Protein AF-A0AAP9EAY3-F1 (afdb_monomer_lite)

Secondary structure (DSSP, 8-state):
-HHHHHHHHHHHHTSHHHHHHHHHHHHHHS-S-------S---TT----HHHHHHHHHHH-HHHHHHHHHHHHHHHHHHHHHTTS-HHHHHHHHHHHSTTTTT-HHHHHHHH---HHHHHHHHHHHHHHHHHHHHHHHHHHHHHHHHTT---HHHHHHHHHHHHHHHTS-----

Organism: Leuconostoc lactis (NCBI:txid1246)

Structure (mmCIF, N/CA/C/O backbone):
data_AF-A0AAP9EAY3-F1
#
_entry.id   AF-A0AAP9EAY3-F1
#
loop_
_atom_site.group_PDB
_atom_site.id
_atom_site.type_symbol
_atom_site.label_atom_id
_atom_site.label_alt_id
_atom_site.label_comp_id
_atom_site.label_asym_id
_atom_site.label_entity_id
_atom_site.label_seq_id
_atom_site.pdbx_PDB_ins_code
_atom_site.Cartn_x
_atom_site.Cartn_y
_atom_site.Cartn_z
_atom_site.occupancy
_atom_site.B_iso_or_equiv
_atom_site.auth_seq_id
_atom_site.auth_comp_id
_atom_site.auth_asym_id
_atom_site.auth_atom_id
_atom_site.pdbx_PDB_model_num
ATOM 1 N N . MET A 1 1 ? -5.084 -13.678 7.235 1.00 58.06 1 MET A N 1
ATOM 2 C CA . MET A 1 1 ? -5.612 -12.835 6.130 1.00 58.06 1 MET A CA 1
ATOM 3 C C . MET A 1 1 ? -5.521 -11.357 6.492 1.00 58.06 1 MET A C 1
ATOM 5 O O . MET A 1 1 ? -5.007 -10.605 5.676 1.00 58.06 1 MET A O 1
ATOM 9 N N . ALA A 1 2 ? -5.945 -10.973 7.707 1.00 63.28 2 ALA A N 1
ATOM 10 C CA . ALA A 1 2 ? -5.822 -9.612 8.242 1.00 63.28 2 ALA A CA 1
ATOM 11 C C . ALA A 1 2 ? -4.391 -9.052 8.131 1.00 63.28 2 ALA A C 1
ATOM 13 O O . ALA A 1 2 ? -4.208 -8.032 7.483 1.00 63.28 2 ALA A O 1
ATOM 14 N N . ASP A 1 3 ? -3.374 -9.795 8.577 1.00 79.94 3 ASP A N 1
ATOM 15 C CA . ASP A 1 3 ? -1.969 -9.338 8.526 1.00 79.94 3 ASP A CA 1
ATOM 16 C C . ASP A 1 3 ? -1.464 -9.024 7.107 1.00 79.94 3 ASP A C 1
ATOM 18 O O . ASP A 1 3 ? -0.600 -8.173 6.912 1.00 79.94 3 ASP A O 1
ATOM 22 N N . LYS A 1 4 ? -2.017 -9.694 6.084 1.00 86.25 4 LYS A N 1
ATOM 23 C CA . LYS A 1 4 ? -1.658 -9.438 4.680 1.00 86.25 4 LYS A CA 1
ATOM 24 C C . LYS A 1 4 ? -2.278 -8.141 4.165 1.00 86.25 4 LYS A C 1
ATOM 26 O O . LYS A 1 4 ? -1.643 -7.452 3.375 1.00 86.25 4 LYS A O 1
ATOM 31 N N . ILE A 1 5 ? -3.504 -7.834 4.589 1.00 90.69 5 ILE A N 1
ATOM 32 C CA . ILE A 1 5 ? -4.185 -6.579 4.247 1.00 90.69 5 ILE A CA 1
ATOM 33 C C . ILE A 1 5 ? -3.506 -5.422 4.978 1.00 90.69 5 ILE A C 1
ATOM 35 O O . ILE A 1 5 ? -3.251 -4.392 4.367 1.00 90.69 5 ILE A O 1
ATOM 39 N N . ASP A 1 6 ? -3.141 -5.622 6.243 1.00 90.69 6 ASP A N 1
ATOM 40 C CA . ASP A 1 6 ? -2.456 -4.614 7.050 1.00 90.69 6 ASP A CA 1
ATOM 41 C C . ASP A 1 6 ? -1.115 -4.240 6.430 1.00 90.69 6 ASP A C 1
ATOM 43 O O . ASP A 1 6 ? -0.877 -3.066 6.166 1.00 90.69 6 ASP A O 1
ATOM 47 N N . LYS A 1 7 ? -0.300 -5.240 6.074 1.00 90.50 7 LYS A N 1
ATOM 48 C CA . LYS A 1 7 ? 0.963 -5.012 5.367 1.00 90.50 7 LYS A CA 1
ATOM 49 C C . LYS A 1 7 ? 0.761 -4.344 4.005 1.00 90.50 7 LYS A C 1
ATOM 51 O O . LYS A 1 7 ? 1.521 -3.458 3.637 1.00 90.50 7 LYS A O 1
ATOM 56 N N . PHE A 1 8 ? -0.260 -4.752 3.250 1.00 92.31 8 PHE A N 1
ATOM 57 C CA . PHE A 1 8 ? -0.577 -4.141 1.957 1.00 92.31 8 PHE A CA 1
ATOM 58 C C . PHE A 1 8 ? -0.909 -2.647 2.094 1.00 92.31 8 PHE A C 1
ATOM 60 O O . PHE A 1 8 ? -0.406 -1.841 1.311 1.00 92.31 8 PHE A O 1
ATOM 67 N N . LEU A 1 9 ? -1.720 -2.280 3.091 1.00 92.88 9 LEU A N 1
ATOM 68 C CA . LEU A 1 9 ? -2.095 -0.892 3.363 1.00 92.88 9 LEU A CA 1
ATOM 69 C C . LEU A 1 9 ? -0.932 -0.088 3.952 1.00 92.88 9 LEU A C 1
ATOM 71 O O . LEU A 1 9 ? -0.745 1.059 3.561 1.00 92.88 9 LEU A O 1
ATOM 75 N N . GLU A 1 10 ? -0.118 -0.687 4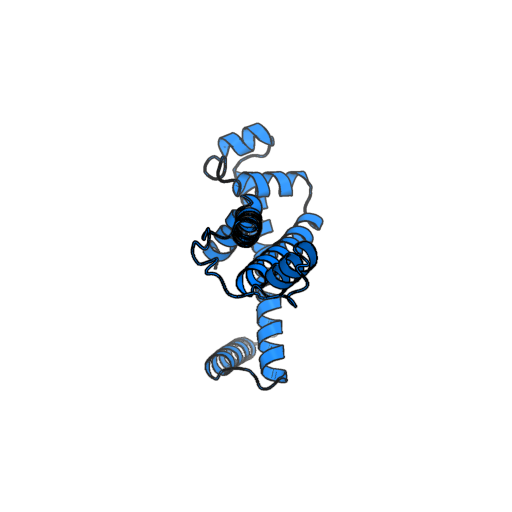.819 1.00 92.00 10 GLU A N 1
ATOM 76 C CA . GLU A 1 10 ? 1.106 -0.072 5.338 1.00 92.00 10 GLU A CA 1
ATOM 77 C C . GLU A 1 10 ? 2.093 0.232 4.203 1.00 92.00 10 GLU A C 1
ATOM 79 O O . GLU A 1 10 ? 2.559 1.362 4.075 1.00 92.00 10 GLU A O 1
ATOM 84 N N . ASP A 1 11 ? 2.377 -0.734 3.325 1.00 91.38 11 ASP A N 1
ATOM 85 C CA . ASP A 1 11 ? 3.278 -0.548 2.181 1.00 91.38 11 ASP A CA 1
ATOM 86 C C . ASP A 1 11 ? 2.768 0.529 1.206 1.00 91.38 11 ASP A C 1
ATOM 88 O O . ASP A 1 11 ? 3.569 1.223 0.572 1.00 91.38 11 ASP A O 1
ATOM 92 N N . TYR A 1 12 ? 1.444 0.661 1.081 1.00 92.81 12 TYR A N 1
ATOM 93 C CA . TYR A 1 12 ? 0.797 1.678 0.256 1.00 92.81 12 TYR A CA 1
ATOM 94 C C . TYR A 1 12 ? 0.882 3.073 0.892 1.00 92.81 12 TYR A C 1
ATOM 96 O O . TYR A 1 12 ? 1.500 3.967 0.317 1.00 92.81 12 TYR A O 1
ATOM 104 N N . TYR A 1 13 ? 0.321 3.261 2.092 1.00 92.12 13 TYR A N 1
ATOM 105 C CA . TYR A 1 13 ? 0.224 4.576 2.739 1.00 92.12 13 TYR A CA 1
ATOM 106 C C . TYR A 1 13 ? 1.561 5.106 3.259 1.00 92.12 13 TYR A C 1
ATOM 108 O O . TYR A 1 13 ? 1.752 6.319 3.302 1.00 92.12 13 TYR A O 1
ATOM 116 N N . SER A 1 14 ? 2.519 4.233 3.583 1.00 89.06 14 SER A N 1
ATOM 117 C CA . SER A 1 14 ? 3.887 4.661 3.911 1.00 89.06 14 SER A CA 1
ATOM 118 C C . SER A 1 14 ? 4.685 5.148 2.697 1.00 89.06 14 SER A C 1
ATOM 120 O O . SER A 1 14 ? 5.809 5.621 2.857 1.00 89.06 14 SER A O 1
ATOM 122 N N . GLY A 1 15 ? 4.153 4.993 1.479 1.00 89.62 15 GLY A N 1
ATOM 123 C CA . GLY A 1 15 ? 4.854 5.325 0.242 1.00 89.62 15 GLY A CA 1
ATOM 124 C C . GLY A 1 15 ? 5.953 4.328 -0.133 1.00 89.62 15 GLY A C 1
ATOM 125 O O . GLY A 1 15 ? 6.643 4.541 -1.127 1.00 89.62 15 GLY A O 1
ATOM 126 N N . ARG A 1 16 ? 6.112 3.212 0.594 1.00 91.38 16 ARG A N 1
ATOM 127 C CA . ARG A 1 16 ? 7.158 2.211 0.318 1.00 91.38 16 ARG A CA 1
ATOM 128 C C . ARG A 1 16 ? 7.109 1.719 -1.128 1.00 91.38 16 ARG A C 1
ATOM 130 O O . ARG A 1 16 ? 8.153 1.618 -1.761 1.00 91.38 16 ARG A O 1
ATOM 137 N N . LYS A 1 17 ? 5.916 1.445 -1.668 1.00 90.44 17 LYS A N 1
ATOM 138 C CA . LYS A 1 17 ? 5.769 1.009 -3.071 1.00 90.44 17 LYS A CA 1
ATOM 139 C C . LYS A 1 17 ? 6.231 2.071 -4.072 1.00 90.44 17 LYS A C 1
ATOM 141 O O . LYS A 1 17 ? 6.877 1.727 -5.054 1.00 90.44 17 LYS A O 1
ATOM 146 N N . HIS A 1 18 ? 5.951 3.346 -3.802 1.00 93.06 18 HIS A N 1
ATOM 147 C CA . HIS A 1 18 ? 6.461 4.451 -4.616 1.00 93.06 18 HIS A CA 1
ATOM 148 C C . HIS A 1 18 ? 7.984 4.556 -4.524 1.00 93.06 18 HIS A C 1
ATOM 150 O O . HIS A 1 18 ? 8.644 4.718 -5.547 1.00 93.06 18 HIS A O 1
ATOM 156 N N . ASN A 1 19 ? 8.543 4.415 -3.320 1.00 93.69 19 ASN A N 1
ATOM 157 C CA . ASN A 1 19 ? 9.985 4.485 -3.107 1.00 93.69 19 ASN A CA 1
ATOM 158 C C . ASN A 1 19 ? 10.717 3.371 -3.855 1.00 93.69 19 ASN A C 1
ATOM 160 O O . ASN A 1 19 ? 11.670 3.679 -4.550 1.00 93.69 19 ASN A O 1
ATOM 164 N N . LEU A 1 20 ? 10.224 2.129 -3.816 1.00 93.69 20 LEU A N 1
ATOM 165 C CA . LEU A 1 20 ? 10.832 1.013 -4.553 1.00 93.69 20 LEU A CA 1
ATOM 166 C C . LEU A 1 20 ? 10.890 1.270 -6.068 1.00 93.69 20 LEU A C 1
ATOM 168 O O . LEU A 1 20 ? 11.898 0.984 -6.706 1.00 93.69 20 LEU A O 1
ATOM 172 N N . VAL A 1 21 ? 9.829 1.841 -6.651 1.00 93.56 21 VAL A N 1
ATOM 173 C CA . VAL A 1 21 ? 9.817 2.219 -8.076 1.00 93.56 21 VAL A CA 1
ATOM 174 C C . VAL A 1 21 ? 10.843 3.321 -8.352 1.00 93.56 21 VAL A C 1
ATOM 176 O O . VAL A 1 21 ? 11.609 3.219 -9.307 1.00 93.56 21 VAL A O 1
ATOM 179 N N . SER A 1 22 ? 10.876 4.364 -7.521 1.00 93.50 22 SER A N 1
ATOM 180 C CA . SER A 1 22 ? 11.805 5.490 -7.677 1.00 93.50 22 SER A CA 1
ATOM 181 C C . SER A 1 22 ? 13.268 5.084 -7.482 1.00 93.50 22 SER A C 1
ATOM 183 O O . SER A 1 22 ? 14.128 5.516 -8.243 1.00 93.50 22 SER A O 1
ATOM 185 N N . GLU A 1 23 ? 13.549 4.237 -6.491 1.00 93.31 23 GLU A N 1
ATOM 186 C CA . GLU A 1 23 ? 14.869 3.661 -6.227 1.00 93.31 23 GLU A CA 1
ATOM 187 C C . GLU A 1 23 ? 15.336 2.851 -7.434 1.00 93.31 23 GLU A C 1
ATOM 189 O O . GLU A 1 23 ? 16.418 3.110 -7.954 1.00 93.31 23 GLU A O 1
ATOM 194 N N . ARG A 1 24 ? 14.478 1.977 -7.976 1.00 92.88 24 ARG A N 1
ATOM 195 C CA . ARG A 1 24 ? 14.830 1.176 -9.152 1.00 92.88 24 ARG A CA 1
ATOM 196 C C . ARG A 1 24 ? 15.070 2.027 -10.401 1.00 92.88 24 ARG A C 1
ATOM 198 O O . ARG A 1 24 ? 15.994 1.757 -11.162 1.00 92.88 24 ARG A O 1
ATOM 205 N N . ILE A 1 25 ? 14.274 3.079 -10.612 1.00 91.62 25 ILE A N 1
ATOM 206 C CA . ILE A 1 25 ? 14.515 4.042 -11.701 1.00 91.62 25 ILE A CA 1
ATOM 207 C C . ILE A 1 25 ? 15.891 4.695 -11.541 1.00 91.62 25 ILE A C 1
ATOM 209 O O . ILE A 1 25 ? 16.630 4.790 -12.520 1.00 91.62 25 ILE A O 1
ATOM 213 N N . ARG A 1 26 ? 16.249 5.099 -10.318 1.00 89.88 26 ARG A N 1
ATOM 214 C CA . ARG A 1 26 ? 17.536 5.733 -10.023 1.00 89.88 26 ARG A CA 1
ATOM 215 C C . ARG A 1 26 ? 18.715 4.789 -10.254 1.00 89.88 26 ARG A C 1
ATOM 217 O O . ARG A 1 26 ? 19.722 5.229 -10.801 1.00 89.88 26 ARG A O 1
ATOM 224 N N . GLU A 1 27 ? 18.583 3.518 -9.880 1.00 88.75 27 GLU A N 1
ATOM 225 C CA . GLU A 1 27 ? 19.580 2.471 -10.157 1.00 88.75 27 GLU A CA 1
ATOM 226 C C . GLU A 1 27 ? 19.812 2.294 -11.667 1.00 88.75 27 GLU A C 1
ATOM 228 O O . GLU A 1 27 ? 20.948 2.207 -12.119 1.00 88.75 27 GLU A O 1
ATOM 233 N N . ILE A 1 28 ? 18.748 2.298 -12.478 1.00 87.00 28 ILE A N 1
ATOM 234 C CA . ILE A 1 28 ? 18.864 2.182 -13.945 1.00 87.00 28 ILE A CA 1
ATOM 235 C C . ILE A 1 28 ? 19.527 3.429 -14.556 1.00 87.00 28 ILE A C 1
ATOM 237 O O . ILE A 1 28 ? 20.288 3.334 -15.525 1.00 87.00 28 ILE A O 1
ATOM 241 N N . GLU A 1 29 ? 19.228 4.607 -14.006 1.00 86.00 29 GLU A N 1
ATOM 242 C CA . GLU A 1 29 ? 19.800 5.889 -14.432 1.00 86.00 29 GLU A CA 1
ATOM 243 C C . GLU A 1 29 ? 21.262 6.063 -14.008 1.00 86.00 29 GLU A C 1
ATOM 245 O O . GLU A 1 29 ? 22.020 6.735 -14.709 1.00 86.00 29 GLU A O 1
ATOM 250 N N . THR A 1 30 ? 21.659 5.445 -12.895 1.00 81.69 30 THR A N 1
ATOM 251 C CA . THR A 1 30 ? 22.996 5.545 -12.301 1.00 81.69 30 THR A CA 1
ATOM 252 C C . THR A 1 30 ? 23.657 4.164 -12.297 1.00 81.69 30 THR A C 1
ATOM 254 O O . THR A 1 30 ? 23.651 3.493 -11.270 1.00 81.69 30 THR A O 1
ATOM 257 N N . PRO A 1 31 ? 24.205 3.692 -13.431 1.00 64.94 31 PRO A N 1
ATOM 258 C CA . PRO A 1 31 ? 24.901 2.411 -13.456 1.00 64.94 31 PRO A CA 1
ATOM 259 C C . PRO A 1 31 ? 26.105 2.434 -12.499 1.00 64.94 31 PRO A C 1
ATOM 261 O O . PRO A 1 31 ? 26.968 3.302 -12.612 1.00 64.94 31 PRO A O 1
ATOM 264 N N . ASP A 1 32 ? 26.177 1.456 -11.589 1.00 59.19 32 ASP A N 1
ATOM 265 C CA . ASP A 1 32 ? 27.221 1.319 -10.553 1.00 59.19 32 ASP A CA 1
ATOM 266 C C . ASP A 1 32 ? 28.642 1.061 -11.102 1.00 59.19 32 ASP A C 1
ATOM 268 O O . ASP A 1 32 ? 29.607 0.988 -10.343 1.00 59.19 32 ASP A O 1
ATOM 272 N N . SER A 1 33 ? 28.812 0.943 -12.420 1.00 53.06 33 SER A N 1
ATOM 273 C CA . SER A 1 33 ? 30.110 0.733 -13.056 1.00 53.06 33 SER A CA 1
ATOM 274 C C . SER A 1 33 ? 30.518 1.942 -13.898 1.00 53.06 33 SER A C 1
ATOM 276 O O . SER A 1 33 ? 30.035 2.123 -15.021 1.00 53.06 33 SER A O 1
ATOM 278 N N . TYR A 1 34 ? 31.491 2.714 -13.406 1.00 50.38 34 TYR A N 1
ATOM 279 C CA . TYR A 1 34 ? 32.489 3.290 -14.305 1.00 50.38 34 TYR A CA 1
ATOM 280 C C . TYR A 1 34 ? 33.218 2.105 -14.940 1.00 50.38 34 TYR A C 1
ATOM 282 O O . TYR A 1 34 ? 34.067 1.474 -14.317 1.00 50.38 34 TYR A O 1
ATOM 290 N N . ASP A 1 35 ? 32.799 1.734 -16.145 1.00 45.53 35 ASP A N 1
ATOM 291 C CA . ASP A 1 35 ? 33.484 0.727 -16.939 1.00 45.53 35 ASP A CA 1
ATOM 292 C C . ASP A 1 35 ? 34.873 1.269 -17.325 1.00 45.53 35 ASP A C 1
ATOM 294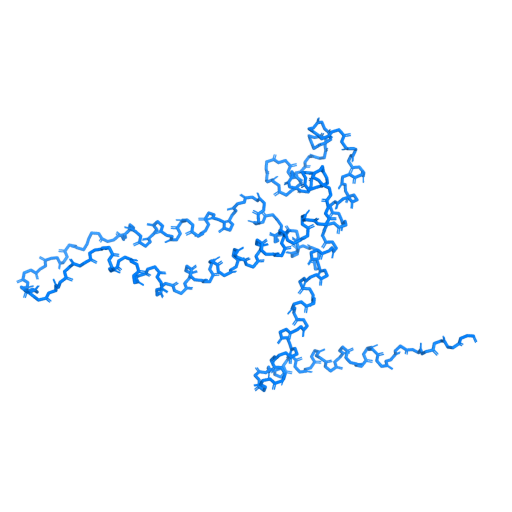 O O . ASP A 1 35 ? 35.018 2.039 -18.276 1.00 45.53 35 ASP A O 1
ATOM 298 N N . GLU A 1 36 ? 35.898 0.900 -16.551 1.00 49.16 36 GLU A N 1
ATOM 299 C CA . GLU A 1 36 ? 37.310 1.167 -16.860 1.00 49.16 36 GLU A CA 1
ATOM 300 C C . GLU A 1 36 ? 37.793 0.404 -18.116 1.00 49.16 36 GLU A C 1
ATOM 302 O O . GLU A 1 36 ? 38.902 0.651 -18.587 1.00 49.16 36 GLU A O 1
ATOM 307 N N . ASN A 1 37 ? 36.964 -0.451 -18.738 1.00 50.31 37 ASN A N 1
ATOM 308 C CA . ASN A 1 37 ? 37.248 -1.095 -20.023 1.00 50.31 37 ASN A CA 1
ATOM 309 C C . ASN A 1 37 ? 36.771 -0.277 -21.242 1.00 50.31 37 ASN A C 1
ATOM 311 O O . ASN A 1 37 ? 36.363 -0.839 -22.263 1.00 50.31 37 ASN A O 1
ATOM 315 N N . GLN A 1 38 ? 36.984 1.046 -21.251 1.00 50.75 38 GLN A N 1
ATOM 316 C CA . GLN A 1 38 ? 37.168 1.782 -22.518 1.00 50.75 38 GLN A CA 1
ATOM 317 C C . GLN A 1 38 ? 38.528 1.441 -23.169 1.00 50.75 38 GLN A C 1
ATOM 319 O O . GLN A 1 38 ? 39.340 2.297 -23.517 1.00 50.75 38 GLN A O 1
ATOM 324 N N . GLY A 1 39 ? 38.783 0.148 -23.362 1.00 45.50 39 GLY A N 1
ATOM 325 C CA . GLY A 1 39 ? 39.910 -0.377 -24.112 1.00 45.50 39 GLY A CA 1
ATOM 326 C C . GLY A 1 39 ? 39.661 -0.270 -25.614 1.00 45.50 39 GLY A C 1
ATOM 327 O O . GLY A 1 39 ? 39.1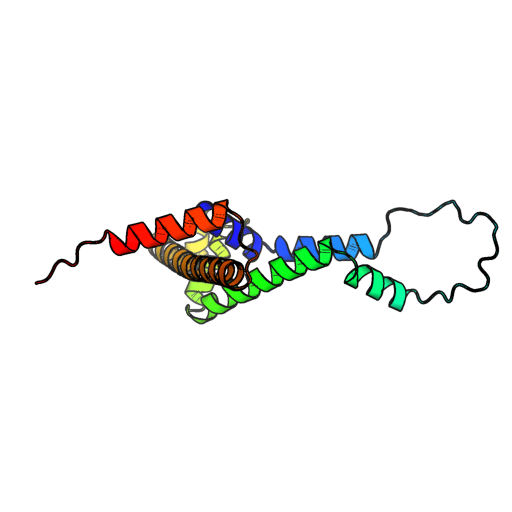05 -1.176 -26.222 1.00 45.50 39 GLY A O 1
ATOM 328 N N . GLY A 1 40 ? 40.087 0.843 -26.213 1.00 49.31 40 GLY A N 1
ATOM 329 C CA . GLY A 1 40 ? 40.875 0.870 -27.458 1.00 49.31 40 GLY A CA 1
ATOM 330 C C . GLY A 1 40 ? 40.347 0.221 -28.750 1.00 49.31 40 GLY A C 1
ATOM 331 O O . GLY A 1 40 ? 41.107 0.144 -29.712 1.00 49.31 40 GLY A O 1
ATOM 332 N N . GLY A 1 41 ? 39.096 -0.230 -28.834 1.00 47.41 41 GLY A N 1
ATOM 333 C CA . GLY A 1 41 ? 38.501 -0.784 -30.053 1.00 47.41 41 GLY A CA 1
ATOM 334 C C . GLY A 1 41 ? 37.452 0.159 -30.628 1.00 47.41 41 GLY A C 1
ATOM 335 O O . GLY A 1 41 ? 36.384 0.323 -30.051 1.00 47.41 41 GLY A O 1
ATOM 336 N N . ARG A 1 42 ? 37.741 0.796 -31.767 1.00 49.25 42 ARG A N 1
ATOM 337 C CA . ARG A 1 42 ? 36.834 1.714 -32.478 1.00 49.25 42 ARG A CA 1
ATOM 338 C C . ARG A 1 42 ? 35.471 1.067 -32.784 1.00 49.25 42 ARG A C 1
ATOM 340 O O . ARG A 1 42 ? 35.272 0.499 -33.853 1.00 49.25 42 ARG A O 1
ATOM 347 N N . ALA A 1 43 ? 34.495 1.244 -31.897 1.00 57.81 43 ALA A N 1
ATOM 348 C CA . ALA A 1 43 ? 33.079 1.026 -32.181 1.00 57.81 43 ALA A CA 1
ATOM 349 C C . ALA A 1 43 ? 32.522 2.225 -32.975 1.00 57.81 43 ALA A C 1
ATOM 351 O O . ALA A 1 43 ? 31.706 2.998 -32.483 1.00 57.81 43 ALA A O 1
ATOM 352 N N . GLN A 1 44 ? 33.003 2.417 -34.208 1.00 54.59 44 GLN A N 1
ATOM 353 C CA . GLN A 1 44 ? 32.681 3.581 -35.053 1.00 54.59 44 GLN A CA 1
ATOM 354 C C . GLN A 1 44 ? 31.217 3.649 -35.537 1.00 54.59 44 GLN A C 1
ATOM 356 O O . GLN A 1 44 ? 30.826 4.672 -36.086 1.00 54.59 44 GLN A O 1
ATOM 361 N N . ASN A 1 45 ? 30.399 2.618 -35.289 1.00 52.47 45 ASN A N 1
ATOM 362 C CA . ASN A 1 45 ? 29.009 2.530 -35.765 1.00 52.47 45 ASN A CA 1
ATOM 363 C C . ASN A 1 45 ? 27.954 2.399 -34.652 1.00 52.47 45 ASN A C 1
ATOM 365 O O . ASN A 1 45 ? 26.809 2.052 -34.941 1.00 52.47 45 ASN A O 1
ATOM 369 N N . LYS A 1 46 ? 28.287 2.660 -33.382 1.00 53.50 46 LYS A N 1
ATOM 370 C CA . LYS A 1 46 ? 27.253 2.723 -32.340 1.00 53.50 46 LYS A CA 1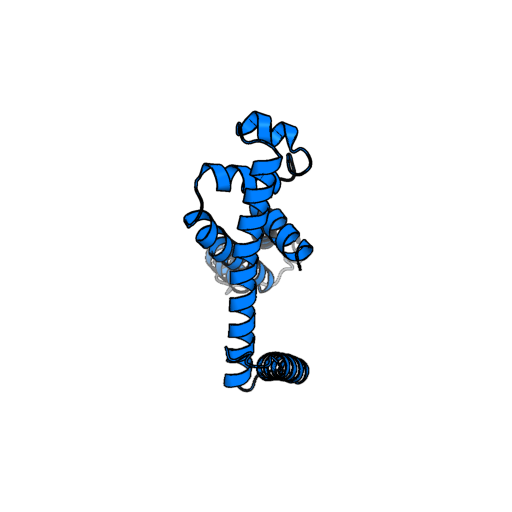
ATOM 371 C C . LYS A 1 46 ? 26.646 4.128 -32.367 1.00 53.50 46 LYS A C 1
ATOM 373 O O 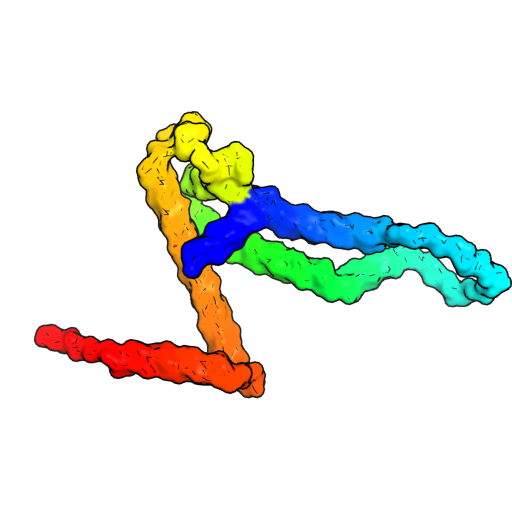. LYS A 1 46 ? 27.278 5.077 -31.918 1.00 53.50 46 LYS A O 1
ATOM 378 N N . GLN A 1 47 ? 25.451 4.282 -32.943 1.00 59.53 47 GLN A N 1
ATOM 379 C CA . GLN A 1 47 ? 24.671 5.508 -32.756 1.00 59.53 47 GLN A CA 1
ATOM 380 C C . GLN A 1 47 ? 24.320 5.598 -31.270 1.00 59.53 47 GLN A C 1
ATOM 382 O O . GLN A 1 47 ? 23.408 4.924 -30.807 1.00 59.53 47 GLN A O 1
ATOM 387 N N . THR A 1 48 ? 25.076 6.388 -30.513 1.00 61.31 48 THR A N 1
ATOM 388 C CA . THR A 1 48 ? 24.800 6.604 -29.096 1.00 61.31 48 THR A CA 1
ATOM 389 C C . THR A 1 48 ? 23.576 7.503 -28.988 1.00 61.31 48 THR A C 1
ATOM 391 O O . THR A 1 48 ? 23.657 8.703 -29.257 1.00 61.31 48 THR A O 1
ATOM 394 N N . ARG A 1 49 ? 22.428 6.926 -28.625 1.00 72.12 49 ARG A N 1
ATOM 395 C CA . ARG A 1 49 ? 21.199 7.672 -28.340 1.00 72.12 49 ARG A CA 1
ATOM 396 C C . ARG A 1 49 ? 20.893 7.512 -26.856 1.00 72.12 49 ARG A C 1
ATOM 398 O O . ARG A 1 49 ? 20.046 6.710 -26.489 1.00 72.12 49 ARG A O 1
ATOM 405 N N . PRO A 1 50 ? 21.581 8.264 -25.980 1.00 72.81 50 PRO A N 1
ATOM 406 C CA . PRO A 1 50 ? 21.554 8.014 -24.538 1.00 72.81 50 PRO A CA 1
ATOM 407 C C . PRO A 1 50 ? 20.149 8.101 -23.929 1.00 72.81 50 PRO A C 1
ATOM 409 O O . PRO A 1 50 ? 19.872 7.429 -22.940 1.00 72.81 50 PRO A O 1
ATOM 412 N N . VAL A 1 51 ? 19.261 8.905 -24.524 1.00 76.25 51 VAL A N 1
ATOM 413 C CA . VAL A 1 51 ? 17.854 9.010 -24.115 1.00 76.25 51 VAL A CA 1
ATOM 414 C C . VAL A 1 51 ? 17.064 7.768 -24.538 1.00 76.25 51 VAL A C 1
ATOM 416 O O . VAL A 1 51 ? 16.443 7.143 -23.683 1.00 76.25 51 VAL A O 1
ATOM 419 N N . ASP A 1 52 ? 17.130 7.379 -25.816 1.00 78.69 52 ASP A N 1
ATOM 420 C CA . ASP A 1 52 ? 16.436 6.191 -26.340 1.00 78.69 52 ASP A CA 1
ATOM 421 C C . ASP A 1 52 ? 16.923 4.918 -25.625 1.00 78.69 52 ASP A C 1
ATOM 423 O O . ASP A 1 52 ? 16.116 4.115 -25.166 1.00 78.69 52 ASP A O 1
ATOM 427 N N . ASP A 1 53 ? 18.235 4.784 -25.418 1.00 79.00 53 ASP A N 1
ATOM 428 C CA . ASP A 1 53 ? 18.853 3.657 -24.710 1.00 79.00 53 ASP A CA 1
ATOM 429 C C . ASP A 1 53 ? 18.431 3.590 -23.231 1.00 79.00 53 ASP A C 1
ATOM 431 O O . ASP A 1 53 ? 18.389 2.516 -22.633 1.00 79.00 53 ASP A O 1
ATOM 435 N N . LEU A 1 54 ? 18.149 4.731 -22.593 1.00 81.50 54 LEU A N 1
ATOM 436 C CA . LEU A 1 54 ? 17.637 4.766 -21.222 1.00 81.50 54 LEU A CA 1
ATOM 437 C C . LEU A 1 54 ? 16.151 4.391 -21.168 1.00 81.50 54 LEU A C 1
ATOM 439 O O . LEU A 1 54 ? 15.743 3.690 -20.245 1.00 81.50 54 LEU A O 1
ATOM 443 N N . ILE A 1 55 ? 15.354 4.849 -22.138 1.00 84.31 55 ILE A N 1
ATOM 444 C CA . ILE A 1 55 ? 13.937 4.478 -22.264 1.00 84.31 55 ILE A CA 1
ATOM 445 C C . ILE A 1 55 ? 13.823 2.965 -22.453 1.00 84.31 55 ILE A C 1
ATOM 447 O O . ILE A 1 55 ? 13.141 2.313 -21.668 1.00 84.31 55 ILE A O 1
ATOM 451 N N . ILE A 1 56 ? 14.574 2.408 -23.407 1.00 83.69 56 ILE A N 1
ATOM 452 C CA . ILE A 1 56 ? 14.604 0.967 -23.683 1.00 83.69 56 ILE A CA 1
ATOM 453 C C . ILE A 1 56 ? 14.993 0.191 -22.422 1.00 83.69 56 ILE A C 1
ATOM 455 O O . ILE A 1 56 ? 14.273 -0.714 -22.016 1.00 83.69 56 ILE A O 1
ATOM 459 N N . ARG A 1 57 ? 16.064 0.596 -21.724 1.00 83.62 57 ARG A N 1
ATOM 460 C CA . ARG A 1 57 ? 16.482 -0.068 -20.476 1.00 83.62 57 ARG A CA 1
ATOM 461 C C . ARG A 1 57 ? 15.413 -0.041 -19.386 1.00 83.62 57 ARG A C 1
ATOM 463 O O . ARG A 1 57 ? 15.276 -1.019 -18.662 1.00 83.62 57 ARG A O 1
ATOM 470 N N . LYS A 1 58 ? 14.664 1.055 -19.246 1.00 85.75 58 LYS A N 1
ATOM 471 C CA . LYS A 1 58 ? 13.562 1.141 -18.273 1.00 85.75 58 LYS A CA 1
ATOM 472 C C . LYS A 1 58 ? 12.378 0.263 -18.668 1.00 85.75 58 LYS A C 1
ATOM 474 O O . LYS A 1 58 ? 11.759 -0.325 -17.788 1.00 85.75 58 LYS A O 1
ATOM 479 N N . ASP A 1 59 ? 12.058 0.197 -19.955 1.00 84.69 59 ASP A N 1
ATOM 480 C CA . ASP A 1 59 ? 10.929 -0.585 -20.461 1.00 84.69 59 ASP A CA 1
ATOM 481 C C . ASP A 1 59 ? 11.224 -2.092 -20.467 1.00 84.69 59 ASP A C 1
ATOM 483 O O . ASP A 1 59 ? 10.320 -2.896 -20.244 1.00 84.69 59 ASP A O 1
ATOM 487 N N . GLU A 1 60 ? 12.484 -2.487 -20.654 1.00 89.25 60 GLU A N 1
ATOM 488 C CA . GLU A 1 60 ? 12.930 -3.885 -20.625 1.00 89.25 60 GLU A CA 1
ATOM 489 C C . GLU A 1 60 ? 13.222 -4.408 -19.204 1.00 89.25 60 GLU A C 1
ATOM 491 O O . GLU A 1 60 ? 13.284 -5.623 -19.001 1.00 89.25 60 GLU A O 1
ATOM 496 N N . ASP A 1 61 ? 13.368 -3.533 -18.198 1.00 91.19 61 ASP A N 1
ATOM 497 C CA . ASP A 1 61 ? 13.659 -3.944 -16.818 1.00 91.19 61 ASP A CA 1
ATOM 498 C C . ASP A 1 61 ? 12.457 -4.672 -16.192 1.00 91.19 61 ASP A C 1
ATOM 500 O O . ASP A 1 61 ? 11.450 -4.081 -15.788 1.00 91.19 61 ASP A O 1
ATOM 504 N N . ALA A 1 62 ? 12.572 -5.999 -16.102 1.00 90.56 62 ALA A N 1
ATOM 505 C CA . ALA A 1 62 ? 11.515 -6.866 -15.590 1.00 90.56 62 ALA A CA 1
ATOM 506 C C . ALA A 1 62 ? 11.102 -6.510 -14.151 1.00 90.56 62 ALA A C 1
ATOM 508 O O . ALA A 1 62 ? 9.911 -6.524 -13.836 1.00 90.56 62 ALA A O 1
ATOM 509 N N . LEU A 1 63 ? 12.066 -6.145 -13.299 1.00 91.69 63 LEU A N 1
ATOM 510 C CA . LEU A 1 63 ? 11.809 -5.792 -11.904 1.00 91.69 63 LEU A CA 1
ATOM 511 C C . LEU A 1 63 ? 11.055 -4.460 -11.789 1.00 91.69 63 LEU A C 1
ATOM 513 O O . LEU A 1 63 ? 10.075 -4.368 -11.054 1.00 91.69 63 LEU A O 1
ATOM 517 N N . LEU A 1 64 ? 11.459 -3.429 -12.534 1.00 92.38 64 LEU A N 1
ATOM 518 C CA . LEU A 1 64 ? 10.766 -2.143 -12.579 1.00 92.38 64 LEU A CA 1
ATOM 519 C C . LEU A 1 64 ? 9.327 -2.316 -13.069 1.00 92.38 64 LEU A C 1
ATOM 521 O O . LEU A 1 64 ? 8.409 -1.713 -12.509 1.00 92.38 64 LEU A O 1
ATOM 525 N N . ASN A 1 65 ? 9.116 -3.156 -14.082 1.00 92.12 65 ASN A N 1
ATOM 526 C CA . ASN A 1 65 ? 7.784 -3.465 -14.590 1.00 92.12 65 ASN A CA 1
ATOM 527 C C . ASN A 1 65 ? 6.915 -4.187 -13.550 1.00 92.12 65 ASN A C 1
ATOM 529 O O . ASN A 1 65 ? 5.746 -3.829 -13.383 1.00 92.12 65 ASN A O 1
ATOM 533 N N . GLU A 1 66 ? 7.478 -5.140 -12.804 1.00 93.19 66 GLU A N 1
ATOM 534 C CA . GLU A 1 66 ? 6.794 -5.799 -11.687 1.00 93.19 66 GLU A CA 1
ATOM 535 C C . GLU A 1 66 ? 6.409 -4.791 -10.593 1.00 93.19 66 GLU A C 1
ATOM 537 O O . GLU A 1 66 ? 5.237 -4.692 -10.225 1.00 93.19 66 GLU A O 1
ATOM 542 N N . LEU A 1 67 ? 7.356 -3.962 -10.143 1.00 92.56 67 LEU A N 1
ATOM 543 C CA . LEU A 1 67 ? 7.124 -2.938 -9.119 1.00 92.56 67 LEU A CA 1
ATOM 544 C C . LEU A 1 67 ? 6.061 -1.914 -9.550 1.00 92.56 67 LEU A C 1
ATOM 546 O O . LEU A 1 67 ? 5.201 -1.532 -8.750 1.00 92.56 67 LEU A O 1
ATOM 550 N N . ARG A 1 68 ? 6.080 -1.487 -10.820 1.00 93.50 68 ARG A N 1
ATOM 551 C CA . ARG A 1 68 ? 5.057 -0.604 -11.406 1.00 93.50 68 ARG A CA 1
ATOM 552 C C . ARG A 1 68 ? 3.689 -1.273 -11.434 1.00 93.50 68 ARG A C 1
ATOM 554 O O . ARG A 1 68 ? 2.699 -0.638 -11.075 1.00 93.50 68 ARG A O 1
ATOM 561 N N . SER A 1 69 ? 3.621 -2.536 -11.847 1.00 92.38 69 SER A N 1
ATOM 562 C CA . SER A 1 69 ? 2.378 -3.312 -11.853 1.00 92.38 69 SER A CA 1
ATOM 563 C C . SER A 1 69 ? 1.790 -3.423 -10.443 1.00 92.38 69 SER A C 1
ATOM 565 O O . SER A 1 69 ? 0.606 -3.143 -10.241 1.00 92.38 69 SER A O 1
ATOM 567 N N . ASP A 1 70 ? 2.622 -3.742 -9.454 1.00 90.94 70 ASP A N 1
ATOM 568 C CA . ASP A 1 70 ? 2.230 -3.835 -8.048 1.00 90.94 70 ASP A CA 1
ATOM 569 C C . ASP A 1 70 ? 1.721 -2.505 -7.486 1.00 90.94 70 ASP A C 1
ATOM 571 O O . ASP A 1 70 ? 0.699 -2.465 -6.790 1.00 90.94 70 ASP A O 1
ATOM 575 N N . LEU A 1 71 ? 2.412 -1.404 -7.795 1.00 92.94 71 LEU A N 1
ATOM 576 C CA . LEU A 1 71 ? 1.996 -0.063 -7.398 1.00 92.94 71 LEU A CA 1
ATOM 577 C C . LEU A 1 71 ? 0.656 0.318 -8.043 1.00 92.94 71 LEU A C 1
ATOM 579 O O . LEU A 1 71 ? -0.267 0.728 -7.340 1.00 92.94 71 LEU A O 1
ATOM 583 N N . ASN A 1 72 ? 0.519 0.127 -9.355 1.00 93.75 72 ASN A N 1
ATOM 584 C CA . ASN A 1 72 ? -0.708 0.424 -10.095 1.00 93.75 72 ASN A CA 1
ATOM 585 C C . ASN A 1 72 ? -1.892 -0.399 -9.580 1.00 93.75 72 ASN A C 1
ATOM 587 O O . ASN A 1 72 ? -3.000 0.121 -9.423 1.00 93.75 72 ASN A O 1
ATOM 591 N N . TYR A 1 73 ? -1.666 -1.678 -9.276 1.00 92.38 73 TYR A N 1
ATOM 592 C CA . TYR A 1 73 ? -2.673 -2.527 -8.654 1.00 92.38 73 TYR A CA 1
ATOM 593 C C . TYR A 1 73 ? -3.105 -1.962 -7.298 1.00 92.38 73 TYR A C 1
ATOM 595 O O . TYR A 1 73 ? -4.308 -1.841 -7.050 1.00 92.38 73 TYR A O 1
ATOM 603 N N . ALA A 1 74 ? -2.150 -1.574 -6.448 1.00 92.88 74 ALA A N 1
ATOM 604 C CA . ALA A 1 74 ? -2.449 -1.007 -5.140 1.00 92.88 74 ALA A CA 1
ATOM 605 C C . ALA A 1 74 ? -3.239 0.307 -5.247 1.00 92.88 74 ALA A C 1
ATOM 607 O O . ALA A 1 74 ? -4.287 0.430 -4.617 1.00 92.88 74 ALA A O 1
ATOM 608 N N . MET A 1 75 ? -2.811 1.229 -6.115 1.00 94.25 75 MET A N 1
ATOM 609 C CA . MET A 1 75 ? -3.510 2.493 -6.384 1.00 94.25 75 MET A CA 1
ATOM 610 C C . MET A 1 75 ? -4.937 2.267 -6.887 1.00 94.25 75 MET A C 1
ATOM 612 O O . MET A 1 75 ? -5.870 2.923 -6.428 1.00 94.25 75 MET A O 1
ATOM 616 N N . ARG A 1 76 ? -5.139 1.313 -7.804 1.00 93.88 76 ARG A N 1
ATOM 617 C CA . ARG A 1 76 ? -6.470 0.979 -8.327 1.00 93.88 76 ARG A CA 1
ATOM 618 C C . ARG A 1 76 ? -7.387 0.440 -7.231 1.00 93.88 76 ARG A C 1
ATOM 620 O O . ARG A 1 76 ? -8.543 0.851 -7.152 1.00 93.88 76 ARG A O 1
ATOM 627 N N . VAL A 1 77 ? -6.899 -0.500 -6.419 1.00 92.44 77 VAL A N 1
ATOM 628 C CA . VAL A 1 77 ? -7.697 -1.137 -5.360 1.00 92.44 77 VAL A CA 1
ATOM 629 C C . VAL A 1 77 ? -8.012 -0.135 -4.256 1.00 92.44 77 VAL A C 1
ATOM 631 O O . VAL A 1 77 ? -9.184 0.074 -3.951 1.00 92.44 77 VAL A O 1
ATOM 634 N N . VAL A 1 78 ? -6.991 0.520 -3.699 1.00 94.25 78 VAL A N 1
ATOM 635 C CA . VAL A 1 78 ? -7.164 1.468 -2.594 1.00 94.25 78 VAL A CA 1
ATOM 636 C C . VAL A 1 78 ? -7.959 2.685 -3.054 1.00 94.25 78 VAL A C 1
ATOM 638 O O . VAL A 1 78 ? -8.973 2.998 -2.442 1.00 94.25 78 VAL A O 1
ATOM 641 N N . GLY A 1 79 ? -7.606 3.290 -4.190 1.00 94.12 79 GLY A N 1
ATOM 642 C CA . GLY A 1 79 ? -8.304 4.466 -4.712 1.00 94.12 79 GLY A CA 1
ATOM 643 C C . GLY A 1 79 ? -9.769 4.207 -5.080 1.00 94.12 79 GLY A C 1
ATOM 644 O O . GLY A 1 79 ? -10.594 5.116 -5.014 1.00 94.12 79 GLY A O 1
ATOM 645 N N . ARG A 1 80 ? -10.142 2.969 -5.440 1.00 92.88 80 ARG A N 1
ATOM 646 C CA . ARG A 1 80 ? -11.557 2.597 -5.610 1.00 92.88 80 ARG A CA 1
ATOM 647 C C . ARG A 1 80 ? -12.299 2.599 -4.275 1.00 92.88 80 ARG A C 1
ATOM 649 O O . ARG A 1 80 ? -13.422 3.091 -4.233 1.00 92.88 80 ARG A O 1
ATOM 656 N N . ILE A 1 81 ? -11.696 2.040 -3.226 1.00 94.06 81 ILE A N 1
ATOM 657 C CA . ILE A 1 81 ? -12.309 1.980 -1.895 1.00 94.06 81 ILE A CA 1
ATOM 658 C C . ILE A 1 81 ? -12.341 3.364 -1.245 1.00 94.06 81 ILE A C 1
ATOM 660 O O . ILE A 1 81 ? -13.356 3.733 -0.675 1.00 94.06 81 ILE A O 1
ATOM 664 N N . GLU A 1 82 ? -11.304 4.187 -1.388 1.00 94.94 82 GLU A N 1
ATOM 665 C CA . GLU A 1 82 ? -11.303 5.556 -0.850 1.00 94.94 82 GLU A CA 1
ATOM 666 C C . GLU A 1 82 ? -12.488 6.383 -1.363 1.00 94.94 82 GLU A C 1
ATOM 668 O O . GLU A 1 82 ? -13.098 7.120 -0.596 1.00 94.94 82 GLU A O 1
ATOM 673 N N . LYS A 1 83 ? -12.888 6.196 -2.628 1.00 94.38 83 LYS A N 1
ATOM 674 C CA . LYS A 1 83 ? -14.060 6.869 -3.213 1.00 94.38 83 LYS A CA 1
ATOM 675 C C . LYS A 1 83 ? -15.396 6.465 -2.584 1.00 94.38 83 LYS A C 1
ATOM 677 O O . LYS A 1 83 ? -16.363 7.203 -2.742 1.00 94.38 83 LYS A O 1
ATOM 682 N N . SER A 1 84 ? -15.482 5.310 -1.922 1.00 92.44 84 SER A N 1
ATOM 683 C CA . SER A 1 84 ? -16.702 4.874 -1.229 1.00 92.44 84 SER A CA 1
ATOM 684 C C . SER A 1 84 ? -16.753 5.296 0.242 1.00 92.44 84 SER A C 1
ATOM 686 O O . SER A 1 84 ? -17.722 4.972 0.923 1.00 92.44 84 SER A O 1
ATOM 688 N N . PHE A 1 85 ? -15.729 5.989 0.745 1.00 94.38 85 PHE A N 1
ATOM 689 C CA . PHE A 1 85 ? -15.642 6.468 2.125 1.00 94.38 85 PHE A CA 1
ATOM 690 C C . PHE A 1 85 ? -15.638 7.998 2.166 1.00 94.38 85 PHE A C 1
ATOM 692 O O . PHE A 1 85 ? -15.329 8.667 1.180 1.00 94.38 85 PHE A O 1
ATOM 699 N N . THR A 1 86 ? -15.977 8.571 3.322 1.00 95.69 86 THR A N 1
ATOM 700 C CA . THR A 1 86 ? -15.842 10.020 3.509 1.00 95.69 86 THR A CA 1
ATOM 701 C C . THR A 1 86 ? -14.363 10.408 3.635 1.00 95.69 86 THR A C 1
ATOM 703 O O . THR A 1 86 ? -13.558 9.601 4.115 1.00 95.69 86 THR A O 1
ATOM 706 N N . PRO A 1 87 ? -13.980 11.646 3.266 1.00 95.44 87 PRO A N 1
ATOM 707 C CA . PRO A 1 87 ? -12.598 12.111 3.396 1.00 95.44 87 PRO A CA 1
ATOM 708 C C . PRO A 1 87 ? -12.039 11.976 4.819 1.00 95.44 87 PRO A C 1
ATOM 710 O O . PRO A 1 87 ? -10.875 11.630 4.998 1.00 95.44 87 PRO A O 1
ATOM 713 N N . GLU A 1 88 ? -12.875 12.188 5.836 1.00 94.62 88 GLU A N 1
ATOM 714 C CA . GLU A 1 88 ? -12.512 12.050 7.252 1.00 94.62 88 GLU A CA 1
ATOM 715 C C . GLU A 1 88 ? -12.160 10.601 7.610 1.00 94.62 88 GLU A C 1
ATOM 717 O O . GLU A 1 88 ? -11.139 10.345 8.249 1.00 94.62 88 GLU A O 1
ATOM 722 N N . MET A 1 89 ? -12.969 9.637 7.154 1.00 95.12 89 MET A N 1
ATOM 723 C CA . MET A 1 89 ? -12.698 8.213 7.361 1.00 95.12 89 MET A CA 1
ATOM 724 C C . MET A 1 89 ? -11.405 7.795 6.661 1.00 95.12 89 MET A C 1
ATOM 726 O O . MET A 1 89 ? -10.581 7.103 7.259 1.00 95.12 89 MET A O 1
ATOM 730 N N . VAL A 1 90 ? -11.206 8.241 5.416 1.00 95.81 90 VAL A N 1
ATOM 731 C CA . VAL A 1 90 ? -9.975 7.974 4.657 1.00 95.81 90 VAL A CA 1
ATOM 732 C C . VAL A 1 90 ? -8.763 8.573 5.369 1.00 95.81 90 VAL A C 1
ATOM 734 O O . VAL A 1 90 ? -7.732 7.911 5.466 1.00 95.81 90 VAL A O 1
ATOM 737 N N . ASN A 1 91 ? -8.882 9.778 5.932 1.00 94.94 91 ASN A N 1
ATOM 738 C CA . ASN A 1 91 ? -7.798 10.404 6.685 1.00 94.94 91 ASN A CA 1
ATOM 739 C C . ASN A 1 91 ? -7.410 9.582 7.924 1.00 94.94 91 ASN A C 1
ATOM 741 O O . ASN A 1 91 ? -6.231 9.310 8.128 1.00 94.94 91 ASN A O 1
ATOM 745 N N . VAL A 1 92 ? -8.386 9.103 8.705 1.00 95.06 92 VAL A N 1
ATOM 746 C CA . VAL A 1 92 ? -8.121 8.212 9.851 1.00 95.06 92 VAL A CA 1
ATOM 747 C C . VAL A 1 92 ? -7.408 6.933 9.412 1.00 95.06 92 VAL A C 1
ATOM 749 O O . VAL A 1 92 ? -6.443 6.513 10.049 1.00 95.06 92 VAL A O 1
ATOM 752 N N . VAL A 1 93 ? -7.861 6.315 8.318 1.00 94.75 93 VAL A N 1
ATOM 753 C CA . VAL A 1 93 ? -7.237 5.103 7.769 1.00 94.75 93 VAL A CA 1
ATOM 754 C C . VAL A 1 93 ? -5.797 5.385 7.354 1.00 94.75 93 VAL A C 1
ATOM 756 O O . VAL A 1 93 ? -4.891 4.662 7.761 1.00 94.75 93 VAL A O 1
ATOM 759 N N . ARG A 1 94 ? -5.566 6.461 6.601 1.00 94.00 94 ARG A N 1
ATOM 760 C CA . ARG A 1 94 ? -4.230 6.871 6.170 1.00 94.00 94 ARG A CA 1
ATOM 761 C C . ARG A 1 94 ? -3.301 7.093 7.363 1.00 94.00 94 ARG A C 1
ATOM 763 O O . ARG A 1 94 ? -2.210 6.535 7.370 1.00 94.00 94 ARG A O 1
ATOM 770 N N . LEU A 1 95 ? -3.728 7.852 8.375 1.00 92.50 95 LEU A N 1
ATOM 771 C CA . LEU A 1 95 ? -2.930 8.107 9.581 1.00 92.50 95 LEU A CA 1
ATOM 772 C C . LEU A 1 95 ? -2.642 6.819 10.359 1.00 92.50 95 LEU A C 1
ATOM 774 O O . LEU A 1 95 ? -1.544 6.644 10.881 1.00 92.50 95 LEU A O 1
ATOM 778 N N . ARG A 1 96 ? -3.592 5.876 10.382 1.00 92.44 96 ARG A N 1
ATOM 779 C CA . ARG A 1 96 ? -3.400 4.572 11.022 1.00 92.44 96 ARG A CA 1
ATOM 780 C C . ARG A 1 96 ? -2.319 3.722 10.349 1.00 92.44 96 ARG A C 1
ATOM 782 O O . ARG A 1 96 ? -1.694 2.914 11.029 1.00 92.44 96 ARG A O 1
ATOM 789 N N . PHE A 1 97 ? -2.130 3.853 9.041 1.00 90.62 97 PHE A N 1
ATOM 790 C CA . PHE A 1 97 ? -1.117 3.100 8.293 1.00 90.62 97 PHE A CA 1
ATOM 791 C C . PHE A 1 97 ? 0.135 3.920 7.963 1.00 90.62 97 PHE A C 1
ATOM 793 O O . PHE A 1 97 ? 1.079 3.391 7.375 1.00 90.62 97 PHE A O 1
ATOM 800 N N . ASP A 1 98 ? 0.180 5.188 8.369 1.00 83.69 98 ASP A N 1
ATOM 801 C CA . ASP A 1 98 ? 1.398 5.987 8.352 1.00 83.69 98 ASP A CA 1
ATOM 802 C C . ASP A 1 98 ? 2.319 5.517 9.483 1.00 83.69 98 ASP A C 1
ATOM 804 O O . ASP A 1 98 ? 1.971 5.585 10.661 1.00 83.69 98 ASP A O 1
ATOM 808 N N . LYS A 1 99 ? 3.530 5.072 9.138 1.00 75.88 99 LYS A N 1
ATOM 809 C CA . LYS A 1 99 ? 4.525 4.559 10.094 1.00 75.88 99 LYS A CA 1
ATOM 810 C C . LYS A 1 99 ? 4.840 5.522 11.238 1.00 75.88 99 LYS A C 1
ATOM 812 O O . LYS A 1 99 ? 5.282 5.072 12.291 1.00 75.88 99 LYS A O 1
ATOM 817 N N . ARG A 1 100 ? 4.633 6.828 11.046 1.00 75.19 100 ARG A N 1
ATOM 818 C CA . ARG A 1 100 ? 4.884 7.853 12.071 1.00 75.19 100 ARG A CA 1
ATOM 819 C C . ARG A 1 100 ? 3.847 7.840 13.194 1.00 75.19 100 ARG A C 1
ATOM 821 O O . ARG A 1 100 ? 4.182 8.199 14.315 1.00 75.19 100 ARG A O 1
ATOM 828 N N . LEU A 1 101 ? 2.611 7.442 12.891 1.00 71.50 101 LEU A N 1
ATOM 829 C CA . LEU A 1 101 ? 1.451 7.560 13.787 1.00 71.50 101 LEU A CA 1
ATOM 830 C C . LEU A 1 101 ? 0.719 6.226 14.005 1.00 71.50 101 LEU A C 1
ATOM 832 O O . LEU A 1 101 ? -0.166 6.135 14.851 1.00 71.50 101 LEU A O 1
ATOM 836 N N . ALA A 1 102 ? 1.114 5.168 13.292 1.00 65.81 102 ALA A N 1
ATOM 837 C CA . ALA A 1 102 ? 0.426 3.881 13.255 1.00 65.81 102 ALA A CA 1
ATOM 838 C C . ALA A 1 102 ? 0.204 3.227 14.626 1.00 65.81 102 ALA A C 1
ATOM 840 O O . ALA A 1 102 ? -0.730 2.440 14.784 1.00 65.81 102 ALA A O 1
ATOM 841 N N . ASN A 1 103 ? 1.036 3.540 15.622 1.00 70.00 103 ASN A N 1
ATOM 842 C CA . ASN A 1 103 ? 0.974 2.908 16.938 1.00 70.00 103 ASN A CA 1
ATOM 843 C C . ASN A 1 103 ? 0.171 3.696 17.975 1.00 70.00 103 ASN A C 1
ATOM 845 O O . ASN A 1 103 ? -0.152 3.121 19.012 1.00 70.00 103 ASN A O 1
ATOM 849 N N . ASP A 1 104 ? -0.200 4.949 17.699 1.00 87.25 104 ASP A N 1
ATOM 850 C CA . ASP A 1 104 ? -0.840 5.798 18.698 1.00 87.25 104 ASP A CA 1
ATOM 851 C C . ASP A 1 104 ? -2.221 6.294 18.257 1.00 87.25 104 ASP A C 1
ATOM 853 O O . ASP A 1 104 ? -2.371 7.236 17.480 1.00 87.25 104 ASP A O 1
ATOM 857 N N . TRP A 1 105 ? -3.257 5.650 18.796 1.00 90.94 105 TRP A N 1
ATOM 858 C CA . TRP A 1 105 ? -4.638 6.083 18.598 1.00 90.94 105 TRP A CA 1
ATOM 859 C C . TRP A 1 105 ? -4.926 7.441 19.235 1.00 90.94 105 TRP A C 1
ATOM 861 O O . TRP A 1 105 ? -5.804 8.138 18.735 1.00 90.94 105 TRP A O 1
ATOM 871 N N . PHE A 1 106 ? -4.200 7.820 20.292 1.00 90.94 106 PHE A N 1
ATOM 872 C CA . PHE A 1 106 ? -4.381 9.114 20.939 1.00 90.94 106 PHE A CA 1
ATOM 873 C C . PHE A 1 106 ? -3.960 10.250 20.002 1.00 90.94 106 PHE A C 1
ATOM 875 O O . PHE A 1 106 ? -4.756 11.145 19.740 1.00 90.94 106 PHE A O 1
ATOM 882 N N . SER A 1 107 ? -2.777 10.150 19.388 1.00 90.75 107 SER A N 1
ATOM 883 C CA . SER A 1 107 ? -2.328 11.097 18.356 1.00 90.75 107 SER A CA 1
ATOM 884 C C . SER A 1 107 ? -3.300 11.202 17.171 1.00 90.75 107 SER A C 1
ATOM 886 O O . SER A 1 107 ? -3.521 12.287 16.634 1.00 90.75 107 SER A O 1
ATOM 888 N N . ILE A 1 108 ? -3.900 10.086 16.738 1.00 92.12 108 ILE A N 1
ATOM 889 C CA . ILE A 1 108 ? -4.887 10.095 15.644 1.00 92.12 108 ILE A CA 1
ATOM 890 C C . ILE A 1 108 ? -6.172 10.810 16.082 1.00 92.12 108 ILE A C 1
ATOM 892 O O . ILE A 1 108 ? -6.736 11.586 15.311 1.00 92.12 108 ILE A O 1
ATOM 896 N N . GLU A 1 109 ? -6.635 10.564 17.304 1.00 93.81 109 GLU A N 1
ATOM 897 C CA . GLU A 1 109 ? -7.809 11.220 17.880 1.00 93.81 109 GLU A CA 1
ATOM 898 C C . GLU A 1 109 ? -7.587 12.727 18.044 1.00 93.81 109 GLU A C 1
ATOM 900 O O . GLU A 1 109 ? -8.442 13.506 17.634 1.00 93.81 109 GLU A O 1
ATOM 905 N N . GLU A 1 110 ? -6.416 13.145 18.525 1.00 91.62 110 GLU A N 1
ATOM 906 C CA . GLU A 1 110 ? -6.030 14.556 18.625 1.00 91.62 110 GLU A CA 1
ATOM 907 C C . GLU A 1 110 ? -6.040 15.254 17.254 1.00 91.62 110 GLU A C 1
ATOM 909 O O . GLU A 1 110 ? -6.557 16.362 17.120 1.00 91.62 110 GLU A O 1
ATOM 914 N N . GLN A 1 111 ? -5.531 14.594 16.208 1.00 90.88 111 GLN A N 1
ATOM 915 C CA . GLN A 1 111 ? -5.462 15.174 14.860 1.00 90.88 111 GLN A CA 1
ATOM 916 C C . GLN A 1 111 ? -6.801 15.198 14.118 1.00 90.88 111 GLN A C 1
ATOM 918 O O . GLN A 1 111 ? -7.003 16.038 13.242 1.00 90.88 111 GLN A O 1
ATOM 923 N N . THR A 1 112 ? -7.691 14.247 14.401 1.00 92.44 112 THR A N 1
ATOM 924 C CA . THR A 1 112 ? -8.922 14.050 13.616 1.00 92.44 112 THR A CA 1
ATOM 925 C C . THR A 1 112 ? -10.200 14.392 14.373 1.00 92.44 112 THR A C 1
ATOM 927 O O . THR A 1 112 ? -11.253 14.504 13.751 1.00 92.44 112 THR A O 1
ATOM 930 N N . GLY A 1 113 ? -10.140 14.524 15.700 1.00 93.25 113 GLY A N 1
ATOM 931 C CA . GLY A 1 113 ? -11.309 14.636 16.576 1.00 93.25 113 GLY A CA 1
ATOM 932 C C . GLY A 1 113 ? -12.155 13.358 16.652 1.00 93.25 113 GLY A C 1
ATOM 933 O O . GLY A 1 113 ? -13.241 13.366 17.232 1.00 93.25 113 GLY A O 1
ATOM 934 N N . ILE A 1 114 ? -11.700 12.255 16.049 1.00 94.12 114 ILE A N 1
ATOM 935 C CA . ILE A 1 114 ? -12.433 10.990 15.999 1.00 94.12 114 ILE A CA 1
ATOM 936 C C . ILE A 1 114 ? -11.910 10.073 17.095 1.00 94.12 114 ILE A C 1
ATOM 938 O O . ILE A 1 114 ? -10.745 9.684 17.079 1.00 94.12 114 ILE A O 1
ATOM 942 N N . SER A 1 115 ? -12.807 9.656 17.994 1.00 94.88 115 SER A N 1
ATOM 943 C CA . SER A 1 115 ? -12.442 8.740 19.078 1.00 94.88 115 SER A CA 1
ATOM 944 C C . SER A 1 115 ? -11.760 7.470 18.575 1.00 94.88 115 SER A C 1
ATOM 946 O O . SER A 1 115 ? -12.180 6.890 17.565 1.00 94.88 115 SER A O 1
ATOM 948 N N . ALA A 1 116 ? -10.784 6.963 19.330 1.00 93.38 116 ALA A N 1
ATOM 949 C CA . ALA A 1 116 ? -10.071 5.726 19.005 1.00 93.38 116 ALA A CA 1
ATOM 950 C C . ALA A 1 116 ? -11.014 4.560 18.643 1.00 93.38 116 ALA A C 1
ATOM 952 O O . ALA A 1 116 ? -10.781 3.820 17.685 1.00 93.38 116 ALA A O 1
ATOM 953 N N . ARG A 1 117 ? -12.133 4.416 19.367 1.00 94.31 117 ARG A N 1
ATOM 954 C CA . ARG A 1 117 ? -13.127 3.360 19.118 1.00 94.31 117 ARG A CA 1
ATOM 955 C C . ARG A 1 117 ? -13.809 3.513 17.759 1.00 94.31 117 ARG A C 1
ATOM 957 O O . ARG A 1 117 ? -14.022 2.519 17.063 1.00 94.31 117 ARG A O 1
ATOM 964 N N . GLN A 1 118 ? -14.168 4.738 17.385 1.00 94.88 118 GLN A N 1
ATOM 965 C CA . GLN A 1 118 ? -14.770 5.009 16.084 1.00 94.88 118 GLN A CA 1
ATOM 966 C C . GLN A 1 118 ? -13.733 4.871 14.962 1.00 94.88 118 GLN A C 1
ATOM 968 O O . GLN A 1 118 ? -14.025 4.255 13.937 1.00 94.88 118 GLN A O 1
ATOM 973 N N . GLY A 1 119 ? -12.500 5.332 15.182 1.00 94.56 119 GLY A N 1
ATOM 974 C CA . GLY A 1 119 ? -11.405 5.173 14.227 1.00 94.56 119 GLY A CA 1
ATOM 975 C C . GLY A 1 119 ? -11.074 3.705 13.938 1.00 94.56 119 GLY A C 1
ATOM 976 O O . GLY A 1 119 ? -10.941 3.314 12.779 1.00 94.56 119 GLY A O 1
ATOM 977 N N . GLN A 1 120 ? -11.060 2.848 14.964 1.00 93.81 120 GLN A N 1
ATOM 978 C CA . GLN A 1 120 ? -10.911 1.398 14.794 1.00 93.81 120 GLN A CA 1
ATOM 979 C C . GLN A 1 120 ? -12.025 0.796 13.932 1.00 93.81 120 GLN A C 1
ATOM 981 O O . GLN A 1 120 ? -11.762 -0.075 13.101 1.00 93.81 120 GLN A O 1
ATOM 986 N N . ARG A 1 121 ? -13.271 1.263 14.089 1.00 95.56 121 ARG A N 1
ATOM 987 C CA . ARG A 1 121 ? -14.392 0.817 13.249 1.00 95.56 121 ARG A CA 1
ATOM 988 C C . ARG A 1 121 ? -14.196 1.215 11.790 1.00 95.56 121 ARG A C 1
ATOM 990 O O . ARG A 1 121 ? -14.405 0.369 10.923 1.00 95.56 121 ARG A O 1
ATOM 997 N N . TYR A 1 122 ? -13.754 2.444 11.522 1.00 95.94 122 TYR A N 1
ATOM 998 C CA . TYR A 1 122 ? -13.446 2.897 10.161 1.00 95.94 122 TYR A CA 1
ATOM 999 C C . TYR A 1 122 ? -12.345 2.061 9.523 1.00 95.94 122 TYR A C 1
ATOM 1001 O O . TYR A 1 122 ? -12.526 1.554 8.419 1.00 95.94 122 TYR A O 1
ATOM 1009 N N . VAL A 1 123 ? -11.255 1.822 10.250 1.00 94.38 123 VAL A N 1
ATOM 1010 C CA . VAL A 1 123 ? -10.141 0.997 9.772 1.00 94.38 123 VAL A CA 1
ATOM 1011 C C . VAL A 1 123 ? -10.582 -0.438 9.499 1.00 94.38 123 VAL A C 1
ATOM 1013 O O . VAL A 1 123 ? -10.258 -0.987 8.449 1.00 94.38 123 VAL A O 1
ATOM 1016 N N . ASN A 1 124 ? -11.363 -1.047 10.390 1.00 94.56 124 ASN A N 1
ATOM 1017 C CA . ASN A 1 124 ? -11.853 -2.410 10.191 1.00 94.56 124 ASN A CA 1
ATOM 1018 C C . ASN A 1 124 ? -12.826 -2.514 9.010 1.00 94.56 124 ASN A C 1
ATOM 1020 O O . ASN A 1 124 ? -12.761 -3.483 8.253 1.00 94.56 124 ASN A O 1
ATOM 1024 N N . TRP A 1 125 ? -13.699 -1.520 8.820 1.00 94.62 125 TRP A N 1
ATOM 1025 C CA . TRP A 1 125 ? -14.578 -1.470 7.652 1.00 94.62 125 TRP A CA 1
ATOM 1026 C C . TRP A 1 125 ? -13.762 -1.325 6.365 1.00 94.62 125 TRP A C 1
ATOM 1028 O O . TRP A 1 125 ? -13.932 -2.116 5.440 1.00 94.62 125 TRP A O 1
ATOM 1038 N N . PHE A 1 126 ? -12.805 -0.403 6.336 1.00 95.25 126 PHE A N 1
ATOM 1039 C CA . PHE A 1 126 ? -11.933 -0.205 5.185 1.00 95.25 126 PHE A CA 1
ATOM 1040 C C . PHE A 1 126 ? -11.158 -1.480 4.821 1.00 95.25 126 PHE A C 1
ATOM 1042 O O . PHE A 1 126 ? -11.179 -1.925 3.673 1.00 95.25 126 PHE A O 1
ATOM 1049 N N . LYS A 1 127 ? -10.540 -2.136 5.815 1.00 93.75 127 LYS A N 1
ATOM 1050 C CA . LYS A 1 127 ? -9.848 -3.426 5.645 1.00 93.75 127 LYS A CA 1
ATOM 1051 C C . LYS A 1 127 ? -10.766 -4.499 5.064 1.00 93.75 127 LYS A C 1
ATOM 1053 O O . LYS A 1 127 ? -10.325 -5.278 4.221 1.00 93.75 127 LYS A O 1
ATOM 1058 N N . ARG A 1 128 ? -12.026 -4.553 5.504 1.00 92.31 128 ARG A N 1
ATOM 1059 C CA . ARG A 1 128 ? -13.011 -5.509 4.987 1.00 92.31 128 ARG A CA 1
ATOM 1060 C C . ARG A 1 128 ? -13.286 -5.274 3.505 1.00 92.31 128 ARG A C 1
ATOM 1062 O O . ARG A 1 128 ? -13.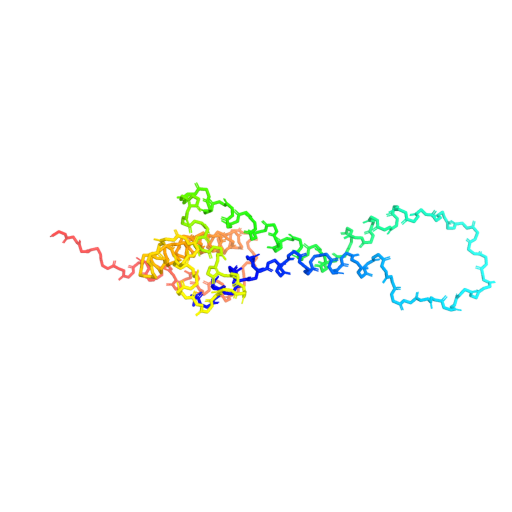240 -6.235 2.746 1.00 92.31 128 ARG A O 1
ATOM 1069 N N . GLU A 1 129 ? -13.503 -4.030 3.085 1.00 92.56 129 GLU A N 1
ATOM 1070 C CA . GLU A 1 129 ? -13.775 -3.732 1.671 1.00 92.56 129 GLU A CA 1
ATOM 1071 C C . GLU A 1 129 ? -12.567 -4.002 0.770 1.00 92.56 129 GLU A C 1
ATOM 1073 O O . GLU A 1 129 ? -12.708 -4.582 -0.308 1.00 92.56 129 GLU A O 1
ATOM 1078 N N . ILE A 1 130 ? -11.359 -3.684 1.242 1.00 92.56 130 ILE A N 1
ATOM 1079 C CA . ILE A 1 130 ? -10.117 -4.075 0.562 1.00 92.56 130 ILE A CA 1
ATOM 1080 C C . ILE A 1 130 ? -10.025 -5.598 0.446 1.00 92.56 130 ILE A C 1
ATOM 1082 O O . ILE A 1 130 ? -9.729 -6.125 -0.627 1.00 92.56 130 ILE A O 1
ATOM 1086 N N . GLY A 1 131 ? -10.317 -6.310 1.537 1.00 88.94 131 GLY A N 1
ATOM 1087 C CA . GLY A 1 131 ? -10.386 -7.764 1.556 1.00 88.94 131 GLY A CA 1
ATOM 1088 C C . GLY A 1 131 ? -11.332 -8.296 0.485 1.00 88.94 131 GLY A C 1
ATOM 1089 O O . GLY A 1 131 ? -10.908 -9.117 -0.323 1.00 88.94 131 GLY A O 1
ATOM 1090 N N . ASN A 1 132 ? -12.567 -7.794 0.434 1.00 88.25 132 ASN A N 1
ATOM 1091 C CA . ASN A 1 132 ? -13.583 -8.204 -0.538 1.00 88.25 132 ASN A CA 1
ATOM 1092 C C . ASN A 1 132 ? -13.079 -8.065 -1.981 1.00 88.25 132 ASN A C 1
ATOM 1094 O O . ASN A 1 132 ? -13.173 -9.011 -2.760 1.00 88.25 132 ASN A O 1
ATOM 1098 N N . VAL A 1 133 ? -12.477 -6.924 -2.333 1.00 87.19 133 VAL A N 1
ATOM 1099 C CA . VAL A 1 133 ? -11.925 -6.705 -3.682 1.00 87.19 133 VAL A CA 1
ATOM 1100 C C . VAL A 1 133 ? -10.785 -7.676 -3.987 1.00 87.19 133 VAL A C 1
ATOM 1102 O O . VAL A 1 133 ? -10.782 -8.300 -5.046 1.00 87.19 133 VAL A O 1
ATOM 1105 N N . ILE A 1 134 ? -9.835 -7.841 -3.062 1.00 85.00 134 ILE A N 1
ATOM 1106 C CA . ILE A 1 134 ? -8.685 -8.736 -3.258 1.00 85.00 134 ILE A CA 1
ATOM 1107 C C . ILE A 1 134 ? -9.136 -10.197 -3.391 1.00 85.00 134 ILE A C 1
ATOM 1109 O O . ILE A 1 134 ? -8.565 -10.941 -4.189 1.00 85.00 134 ILE A O 1
ATOM 1113 N N . TRP A 1 135 ? -10.134 -10.624 -2.616 1.00 77.81 135 TRP A N 1
ATOM 1114 C CA . TRP A 1 135 ? -10.714 -11.963 -2.717 1.00 77.81 135 TRP A CA 1
ATOM 1115 C C . TRP A 1 135 ? -11.397 -12.175 -4.070 1.00 77.81 135 TRP A C 1
ATOM 1117 O O . TRP A 1 135 ? -11.070 -13.138 -4.759 1.00 77.81 135 TRP A O 1
ATOM 1127 N N . HIS A 1 136 ? -12.250 -11.245 -4.504 1.00 76.38 136 HIS A N 1
ATOM 1128 C CA . HIS A 1 136 ? -12.919 -11.344 -5.802 1.00 76.38 136 HIS A CA 1
ATOM 1129 C C . HIS A 1 136 ? -11.940 -11.361 -6.986 1.00 76.38 136 HIS A C 1
ATOM 1131 O O . HIS A 1 136 ? -12.122 -12.143 -7.919 1.00 76.38 136 HIS A O 1
ATOM 1137 N N . ASP A 1 137 ? -10.880 -10.547 -6.950 1.00 76.25 137 ASP A N 1
ATOM 1138 C CA . ASP A 1 137 ? -9.855 -10.537 -8.003 1.00 76.25 137 ASP A CA 1
ATOM 1139 C C . ASP A 1 137 ? -9.078 -11.867 -8.056 1.00 76.25 137 ASP A C 1
ATOM 1141 O O . ASP A 1 137 ? -8.704 -12.324 -9.140 1.00 76.25 137 ASP A O 1
ATOM 1145 N N . LYS A 1 138 ? -8.854 -12.522 -6.907 1.00 71.12 138 LYS A N 1
ATOM 1146 C CA . LYS A 1 138 ? -8.238 -13.858 -6.862 1.00 71.12 138 LYS A CA 1
ATOM 1147 C C . LYS A 1 138 ? -9.141 -14.917 -7.469 1.00 71.12 138 LYS A C 1
ATOM 1149 O O . LYS A 1 138 ? -8.679 -15.646 -8.339 1.00 71.12 138 LYS A O 1
ATOM 1154 N N . ASP A 1 139 ? -10.408 -14.958 -7.068 1.00 64.81 139 ASP A N 1
ATOM 1155 C CA . ASP A 1 139 ? -11.368 -15.931 -7.594 1.00 64.81 139 ASP A CA 1
ATOM 1156 C C . ASP A 1 139 ? -11.526 -15.778 -9.111 1.00 64.81 139 ASP A C 1
ATOM 1158 O O . ASP A 1 139 ? -11.569 -16.772 -9.839 1.00 64.81 139 ASP A O 1
ATOM 1162 N N . LYS A 1 140 ? -11.520 -14.535 -9.613 1.00 66.69 140 LYS A N 1
ATOM 1163 C CA . LYS A 1 140 ? -11.539 -14.250 -11.050 1.00 66.69 140 LYS A CA 1
ATOM 1164 C C . LYS A 1 140 ? -10.292 -14.777 -11.760 1.00 66.69 140 LYS A C 1
ATOM 1166 O O . LYS A 1 140 ? -10.444 -15.478 -12.752 1.00 66.69 140 LYS A O 1
ATOM 1171 N N . LYS A 1 141 ? -9.083 -14.518 -11.245 1.00 64.75 141 LYS A N 1
ATOM 1172 C CA . LYS A 1 141 ? -7.835 -15.064 -11.817 1.00 64.75 141 LYS A CA 1
ATOM 1173 C C . LYS A 1 141 ? -7.812 -16.589 -11.800 1.00 64.75 141 LYS A C 1
ATOM 1175 O O . LYS A 1 141 ? -7.406 -17.210 -12.773 1.00 64.75 141 LYS A O 1
ATOM 1180 N N . THR A 1 142 ? -8.265 -17.197 -10.710 1.00 58.62 142 THR A N 1
ATOM 1181 C CA . THR A 1 142 ? -8.374 -18.652 -10.587 1.00 58.62 142 THR A CA 1
ATOM 1182 C C . THR A 1 142 ? -9.366 -19.221 -11.606 1.00 58.62 142 THR A C 1
ATOM 1184 O O . THR A 1 142 ? -9.072 -20.222 -12.256 1.00 58.62 142 THR A O 1
ATOM 1187 N N . THR A 1 143 ? -10.496 -18.543 -11.818 1.00 56.84 143 THR A N 1
ATOM 1188 C CA . THR A 1 143 ? -11.498 -18.907 -12.832 1.00 56.84 143 THR A CA 1
ATOM 1189 C C . THR A 1 143 ? -10.972 -18.698 -14.257 1.00 56.84 143 THR A C 1
ATOM 1191 O O . THR A 1 143 ? -11.162 -19.557 -15.109 1.00 56.84 143 THR A O 1
ATOM 1194 N N . GLU A 1 144 ? -10.258 -17.605 -14.531 1.00 61.66 144 GLU A N 1
ATOM 1195 C CA . GLU A 1 144 ? -9.602 -17.352 -15.821 1.00 61.66 144 GLU A CA 1
ATOM 1196 C C . GLU A 1 144 ? -8.515 -18.392 -16.109 1.00 61.66 144 GLU A C 1
ATOM 1198 O O . GLU A 1 144 ? -8.475 -18.936 -17.206 1.00 61.66 144 GLU A O 1
ATOM 1203 N N . ASN A 1 145 ? -7.680 -18.744 -15.128 1.00 60.97 145 ASN A N 1
ATOM 1204 C CA . ASN A 1 145 ? -6.670 -19.796 -15.268 1.00 60.97 145 ASN A CA 1
ATOM 1205 C C . ASN A 1 145 ? -7.303 -21.168 -15.537 1.00 60.97 145 ASN A C 1
ATOM 1207 O O . ASN A 1 145 ? -6.751 -21.952 -16.312 1.00 60.97 145 ASN A O 1
ATOM 1211 N N . PHE A 1 146 ? -8.456 -21.448 -14.920 1.00 52.06 146 PHE A N 1
ATOM 1212 C CA . PHE A 1 146 ? -9.255 -22.641 -15.193 1.00 52.06 146 PHE A CA 1
ATOM 1213 C C . PHE A 1 146 ? -9.800 -22.634 -16.629 1.00 52.06 146 PHE A C 1
ATOM 1215 O O . PHE A 1 146 ? -9.579 -23.590 -17.364 1.00 52.06 146 PHE A O 1
ATOM 1222 N N . ILE A 1 147 ? -10.433 -21.537 -17.062 1.00 60.78 147 ILE A N 1
ATOM 1223 C CA . ILE A 1 147 ? -10.984 -21.382 -18.422 1.00 60.78 147 ILE A CA 1
ATOM 1224 C C . ILE A 1 147 ? -9.878 -21.441 -19.490 1.00 60.78 147 ILE A C 1
ATOM 1226 O O . ILE A 1 147 ? -10.084 -21.993 -20.568 1.00 60.78 147 ILE A O 1
ATOM 1230 N N . LEU A 1 148 ? -8.695 -20.897 -19.199 1.00 64.75 148 LEU A N 1
ATOM 1231 C CA . LEU A 1 148 ? -7.556 -20.846 -20.117 1.00 64.75 148 LEU A CA 1
ATOM 1232 C C . LEU A 1 148 ? -6.684 -22.116 -20.092 1.00 64.75 148 LEU A C 1
ATOM 1234 O O . LEU A 1 148 ? -5.622 -22.109 -20.713 1.00 64.75 148 LEU A O 1
ATOM 1238 N N . ASN A 1 149 ? -7.088 -23.191 -19.394 1.00 59.03 149 ASN A N 1
ATOM 1239 C CA . ASN A 1 149 ? -6.316 -24.437 -19.234 1.00 59.03 149 ASN A CA 1
ATOM 1240 C C . ASN A 1 149 ? -4.866 -24.221 -18.740 1.00 59.03 149 ASN A C 1
ATOM 1242 O O . ASN A 1 149 ? -3.958 -24.975 -19.087 1.00 59.03 149 ASN A O 1
ATOM 1246 N N . LYS A 1 150 ? -4.629 -23.181 -17.930 1.00 59.88 150 LYS A N 1
ATOM 1247 C CA . LYS A 1 150 ? -3.317 -22.860 -17.331 1.00 59.88 150 LYS A CA 1
ATOM 1248 C C . LYS A 1 150 ? -3.265 -23.109 -15.820 1.00 59.88 150 LYS A C 1
ATOM 1250 O O . LYS A 1 150 ? -2.230 -22.871 -15.204 1.00 59.88 150 LYS A O 1
ATOM 1255 N N . ALA A 1 151 ? -4.366 -23.558 -15.218 1.00 60.44 151 ALA A N 1
ATOM 1256 C CA . ALA A 1 151 ? -4.449 -23.822 -13.787 1.00 60.44 151 ALA A CA 1
ATOM 1257 C C . ALA A 1 151 ? -3.554 -24.998 -13.373 1.00 60.44 151 ALA A C 1
ATOM 1259 O O . ALA A 1 151 ? -3.573 -26.074 -13.971 1.00 60.44 151 ALA A O 1
ATOM 1260 N N . THR A 1 152 ? -2.795 -24.798 -12.301 1.00 68.31 152 THR A N 1
ATOM 1261 C CA . THR A 1 152 ? -1.993 -25.858 -11.685 1.00 68.31 152 THR A CA 1
ATOM 1262 C C . THR A 1 152 ? -2.884 -26.845 -10.923 1.00 68.31 152 THR A C 1
ATOM 1264 O O . THR A 1 152 ? -3.959 -26.496 -10.432 1.00 68.31 152 THR A O 1
ATOM 1267 N N . THR A 1 153 ? -2.426 -28.087 -10.735 1.00 68.69 153 THR A N 1
ATOM 1268 C CA . THR A 1 153 ? -3.182 -29.145 -10.030 1.00 68.69 153 THR A CA 1
ATOM 1269 C C . THR A 1 153 ? -3.609 -28.736 -8.613 1.00 68.69 153 THR A C 1
ATOM 1271 O O . THR A 1 153 ? -4.660 -29.147 -8.124 1.00 68.69 153 THR A O 1
ATOM 1274 N N . LYS A 1 154 ? -2.817 -27.877 -7.956 1.00 74.44 154 LYS A N 1
ATOM 1275 C CA . LYS A 1 154 ? -3.102 -27.340 -6.618 1.00 74.44 154 LYS A CA 1
ATOM 1276 C C . LYS A 1 154 ? -4.255 -26.332 -6.623 1.00 74.44 154 LYS A C 1
ATOM 1278 O O . LYS A 1 154 ? -5.050 -26.310 -5.686 1.00 74.44 154 LYS A O 1
ATOM 1283 N N . GLU A 1 155 ? -4.362 -25.521 -7.671 1.00 68.06 155 GLU A N 1
ATOM 1284 C CA . GLU A 1 155 ? -5.463 -24.569 -7.847 1.00 68.06 155 GLU A CA 1
ATOM 1285 C C . GLU A 1 155 ? -6.768 -25.304 -8.171 1.00 68.06 155 GLU A C 1
ATOM 1287 O O . GLU A 1 155 ? -7.803 -24.984 -7.591 1.00 68.06 155 GLU A O 1
ATOM 1292 N N . LEU A 1 156 ? -6.710 -26.364 -8.987 1.00 68.50 156 LEU A N 1
ATOM 1293 C CA . LEU A 1 156 ? -7.860 -27.236 -9.261 1.00 68.50 156 LEU A CA 1
ATOM 1294 C C . LEU A 1 156 ? -8.409 -27.898 -7.986 1.00 68.50 156 LEU A C 1
ATOM 1296 O O . LEU A 1 156 ? -9.625 -27.955 -7.786 1.00 68.50 156 LEU A O 1
ATOM 1300 N N . ALA A 1 157 ? -7.527 -28.344 -7.088 1.00 76.56 157 ALA A N 1
ATOM 1301 C CA . ALA A 1 157 ? -7.923 -28.903 -5.796 1.00 76.56 157 ALA A CA 1
ATOM 1302 C C . ALA A 1 157 ? -8.612 -27.857 -4.897 1.00 76.56 157 ALA A C 1
ATOM 1304 O O . ALA A 1 157 ? -9.644 -28.151 -4.296 1.00 76.56 157 ALA A O 1
ATOM 1305 N N . ALA A 1 158 ? -8.097 -26.623 -4.852 1.00 74.81 158 ALA A N 1
ATOM 1306 C CA . ALA A 1 158 ? -8.685 -25.540 -4.060 1.00 74.81 158 ALA A CA 1
ATOM 1307 C C . ALA A 1 158 ? -10.080 -25.122 -4.563 1.00 74.81 158 ALA A C 1
ATOM 1309 O O . ALA A 1 158 ? -10.988 -24.919 -3.758 1.00 74.81 158 ALA A O 1
ATOM 1310 N N . ILE A 1 159 ? -10.274 -25.049 -5.886 1.00 71.06 159 ILE A N 1
ATOM 1311 C CA . ILE A 1 159 ? -11.586 -24.779 -6.499 1.00 71.06 159 ILE A CA 1
ATOM 1312 C C . ILE A 1 159 ? -12.577 -25.896 -6.154 1.00 71.06 159 ILE A C 1
ATOM 1314 O O . ILE A 1 159 ? -13.722 -25.628 -5.798 1.00 71.06 159 ILE A O 1
ATOM 1318 N N . THR A 1 160 ? -12.133 -27.151 -6.226 1.00 77.50 160 THR A N 1
ATOM 1319 C CA . THR A 1 160 ? -12.982 -28.314 -5.937 1.00 77.50 160 THR A CA 1
ATOM 1320 C C . THR A 1 160 ? -13.471 -28.306 -4.486 1.00 77.50 160 THR A C 1
ATOM 1322 O O . THR A 1 160 ? -14.642 -28.580 -4.231 1.00 77.50 160 THR A O 1
ATOM 1325 N N . GLU A 1 161 ? -12.613 -27.933 -3.535 1.00 79.12 161 GLU A N 1
ATOM 1326 C CA . GLU A 1 161 ? -13.001 -27.782 -2.128 1.00 79.12 161 GLU A CA 1
ATOM 1327 C C . GLU A 1 161 ? -13.967 -26.609 -1.900 1.00 79.12 161 GLU A C 1
ATOM 1329 O O . GLU A 1 161 ? -14.951 -26.761 -1.176 1.00 79.12 161 GLU A O 1
ATOM 1334 N N . LEU A 1 162 ? -13.770 -25.473 -2.579 1.00 75.25 162 LEU A N 1
ATOM 1335 C CA . LEU A 1 162 ? -14.704 -24.338 -2.529 1.00 75.25 162 LEU A CA 1
ATOM 1336 C C . LEU A 1 162 ? -16.099 -24.704 -3.062 1.00 75.25 162 LEU A C 1
ATOM 1338 O O . LEU A 1 162 ? -17.110 -24.301 -2.485 1.00 75.25 162 LEU A O 1
ATOM 1342 N N . ILE A 1 163 ? -16.168 -25.489 -4.140 1.00 76.19 163 ILE A N 1
ATOM 1343 C CA . ILE A 1 163 ? -17.436 -25.969 -4.708 1.00 76.19 163 ILE A CA 1
ATOM 1344 C C . ILE A 1 163 ? -18.129 -26.934 -3.741 1.00 76.19 163 ILE A C 1
ATOM 1346 O O . ILE A 1 163 ? -19.323 -26.779 -3.483 1.00 76.19 163 ILE A O 1
ATOM 1350 N N . LYS A 1 164 ? -17.394 -27.890 -3.159 1.00 77.69 164 LYS A N 1
ATOM 1351 C CA . LYS A 1 164 ? -17.943 -28.829 -2.167 1.00 77.69 164 LYS A CA 1
ATOM 1352 C C . LYS A 1 164 ? -18.510 -28.105 -0.949 1.00 77.69 164 LYS A C 1
ATOM 1354 O O . LYS A 1 164 ? -19.627 -28.410 -0.553 1.00 77.69 164 LYS A O 1
ATOM 1359 N N . GLN A 1 165 ? -17.790 -27.118 -0.412 1.00 77.88 165 GLN A N 1
ATOM 1360 C CA . GLN A 1 165 ? -18.252 -26.312 0.725 1.00 77.88 165 GLN A CA 1
ATOM 1361 C C . GLN A 1 165 ? -19.547 -25.552 0.419 1.00 77.88 165 GLN A C 1
ATOM 1363 O O . GLN A 1 165 ? -20.400 -25.410 1.291 1.00 77.88 165 GLN A O 1
ATOM 1368 N N . ARG A 1 166 ? -19.720 -25.085 -0.825 1.00 73.06 166 ARG A N 1
ATOM 1369 C CA . ARG A 1 166 ? -20.952 -24.420 -1.271 1.00 73.06 166 ARG A CA 1
ATOM 1370 C C . ARG A 1 166 ? -22.122 -25.380 -1.466 1.00 73.06 166 ARG A C 1
ATOM 1372 O O . ARG A 1 166 ? -23.254 -24.993 -1.207 1.00 73.06 166 ARG A O 1
ATOM 1379 N N . LEU A 1 167 ? -21.855 -26.603 -1.921 1.00 72.00 167 LEU A N 1
ATOM 1380 C CA . LEU A 1 167 ? -22.872 -27.639 -2.122 1.00 72.00 167 LEU A CA 1
ATOM 1381 C C . LEU A 1 167 ? -23.254 -28.366 -0.822 1.00 72.00 167 LEU A C 1
ATOM 1383 O O . LEU A 1 167 ? -24.303 -28.999 -0.775 1.00 72.00 167 LEU A O 1
ATOM 1387 N N . SER A 1 168 ? -22.429 -28.277 0.226 1.00 68.94 168 SER A N 1
ATOM 1388 C CA . SER A 1 168 ? -22.687 -28.884 1.536 1.00 68.94 168 SER A CA 1
ATOM 1389 C C . SER A 1 168 ? -23.462 -27.992 2.511 1.00 68.94 168 SER A C 1
ATOM 1391 O O . SER A 1 168 ? -23.708 -28.424 3.634 1.00 68.94 168 SER A O 1
ATOM 1393 N N . VAL A 1 169 ? -23.825 -26.758 2.140 1.00 53.38 169 VAL A N 1
ATOM 1394 C CA . VAL A 1 169 ? -24.730 -25.940 2.963 1.00 53.38 169 VAL A CA 1
ATOM 1395 C C . VAL A 1 169 ? -26.142 -26.511 2.796 1.00 53.38 169 VAL A C 1
ATOM 1397 O O . VAL A 1 169 ? -26.654 -26.495 1.674 1.00 53.38 169 VAL A O 1
ATOM 1400 N N . PRO A 1 170 ? -26.787 -27.033 3.856 1.00 50.78 170 PRO A N 1
ATOM 1401 C CA . PRO A 1 170 ? -28.173 -27.446 3.754 1.00 50.78 170 PRO A CA 1
ATOM 1402 C C . PRO A 1 170 ? -29.015 -26.206 3.466 1.00 50.78 170 PRO A C 1
ATOM 1404 O O . PRO A 1 170 ? -28.895 -25.186 4.144 1.00 50.78 170 PRO A O 1
ATOM 1407 N N . VAL A 1 171 ? -29.869 -26.294 2.450 1.00 55.03 171 VAL A N 1
ATOM 1408 C CA . VAL A 1 171 ? -30.972 -25.353 2.279 1.00 55.03 171 VAL A CA 1
ATOM 1409 C C . VAL A 1 171 ? -31.917 -25.601 3.454 1.00 55.03 171 VAL A C 1
ATOM 1411 O O . VAL A 1 171 ? -32.734 -26.519 3.408 1.00 55.03 171 VAL A O 1
ATOM 1414 N N . GLU A 1 172 ? -31.766 -24.838 4.538 1.00 46.94 172 GLU A N 1
ATOM 1415 C CA . GLU A 1 172 ? -32.815 -24.709 5.549 1.00 46.94 172 GLU A CA 1
ATOM 1416 C C . GLU A 1 172 ? -34.003 -24.015 4.873 1.00 46.94 172 GLU A C 1
ATOM 1418 O O . GLU A 1 172 ? -34.081 -22.791 4.771 1.00 46.94 172 GLU A O 1
ATOM 1423 N N . ASN A 1 173 ? -34.893 -24.836 4.316 1.00 46.94 173 ASN A N 1
ATOM 1424 C CA . ASN A 1 173 ? -36.241 -24.426 3.974 1.00 46.94 173 ASN A CA 1
ATOM 1425 C C . ASN A 1 173 ? -36.998 -24.193 5.288 1.00 46.94 173 ASN A C 1
ATOM 1427 O O . ASN A 1 173 ? -37.119 -25.121 6.083 1.00 46.94 173 ASN A O 1
ATOM 1431 N N . SER A 1 174 ? -37.436 -22.942 5.451 1.00 41.84 174 SER A N 1
ATOM 1432 C CA . SER A 1 174 ? -38.667 -22.456 6.105 1.00 41.84 174 SER A CA 1
ATOM 1433 C C . SER A 1 174 ? -39.283 -23.286 7.232 1.00 41.84 174 SER A C 1
ATOM 1435 O O . SER A 1 174 ? -39.809 -24.382 6.941 1.00 41.84 174 SER A O 1
#

Foldseek 3Di:
DLVVLLVLLLCQLQCVLVVQLVVVLVCLVDPPDPPPPPPDDPPVPPPDPVVVVSVVSCVPPPVSVVSVVSNVVSCVLLVVLCVVDDPLLVLLLSQCSHPVRVPPLPVSCVVRVDHSVRSVVSNVVSSVSSVVVVVVVVVVVLVVCVVVVNDDPVSVVVVVVVVVVVVPPDPPDD

Radius of gyration: 23.83 Å; chains: 1; bounding box: 80×44×57 Å

InterPro domains:
  IPR007927 Protein of unknown function DUF722 [PF05263] (1-130)

pLDDT: mean 80.32, std 15.54, range [41.84, 95.94]

Sequence (174 aa):
MADKIDKFLEDYYSGRKHNLVSERIREIETPDSYDENQGGGRAQNKQTRPVDDLIIRKDEDALLNELRSDLNYAMRVVGRIEKSFTPEMVNVVRLRFDKRLANDWFSIEEQTGISARQGQRYVNWFKREIGNVIWHDKDKKTTENFILNKATTKELAAITELIKQRLSVPVENS